Protein AF-X0Q6G4-F1 (afdb_monomer_lite)

Structure (mmCIF, N/CA/C/O backbone):
data_AF-X0Q6G4-F1
#
_entry.id   AF-X0Q6G4-F1
#
loop_
_atom_site.group_PDB
_atom_site.id
_atom_site.type_symbol
_atom_site.label_atom_id
_atom_site.label_alt_id
_atom_site.label_comp_id
_atom_site.label_asym_id
_atom_site.label_entity_id
_atom_site.label_seq_id
_atom_site.pdbx_PDB_ins_code
_atom_site.Cartn_x
_atom_site.Cartn_y
_atom_site.Cartn_z
_atom_site.occupancy
_atom_site.B_iso_or_equiv
_atom_site.auth_seq_id
_atom_site.auth_comp_id
_atom_site.auth_asym_id
_atom_site.auth_atom_id
_atom_site.pdbx_PDB_model_num
ATOM 1 N N . MET A 1 1 ? 4.027 -15.197 2.552 1.00 85.50 1 MET A N 1
ATOM 2 C CA . MET A 1 1 ? 4.287 -15.877 1.259 1.00 85.50 1 MET A CA 1
ATOM 3 C C . MET A 1 1 ? 5.433 -15.182 0.527 1.00 85.50 1 MET A C 1
ATOM 5 O O . MET A 1 1 ? 5.513 -13.960 0.615 1.00 85.50 1 MET A O 1
ATOM 9 N N . LEU A 1 2 ? 6.314 -15.917 -0.155 1.00 89.50 2 LEU A N 1
ATOM 10 C CA . LEU A 1 2 ? 7.386 -15.382 -1.012 1.00 89.50 2 LEU A CA 1
ATOM 11 C C . LEU A 1 2 ? 7.368 -16.114 -2.358 1.00 89.50 2 LEU A C 1
ATOM 13 O O . LEU A 1 2 ? 6.960 -17.271 -2.408 1.00 89.50 2 LEU A O 1
ATOM 17 N N . ALA A 1 3 ? 7.805 -15.439 -3.421 1.00 91.06 3 ALA A N 1
ATOM 18 C CA . ALA A 1 3 ? 7.931 -16.034 -4.747 1.00 91.06 3 ALA A CA 1
ATOM 19 C C . ALA A 1 3 ? 9.296 -16.717 -4.920 1.00 91.06 3 ALA A C 1
ATOM 21 O O . ALA A 1 3 ? 10.310 -16.226 -4.418 1.00 91.06 3 ALA A O 1
ATOM 22 N N . THR A 1 4 ? 9.320 -17.816 -5.672 1.00 93.12 4 THR A N 1
ATOM 23 C CA . THR A 1 4 ? 10.553 -18.477 -6.115 1.00 93.12 4 THR A CA 1
ATOM 24 C C . THR A 1 4 ? 10.967 -17.903 -7.466 1.00 93.12 4 THR A C 1
ATOM 26 O O . THR A 1 4 ? 10.145 -17.814 -8.376 1.00 93.12 4 THR A O 1
ATOM 29 N N . LEU A 1 5 ? 12.235 -17.509 -7.610 1.00 94.12 5 LEU A N 1
ATOM 30 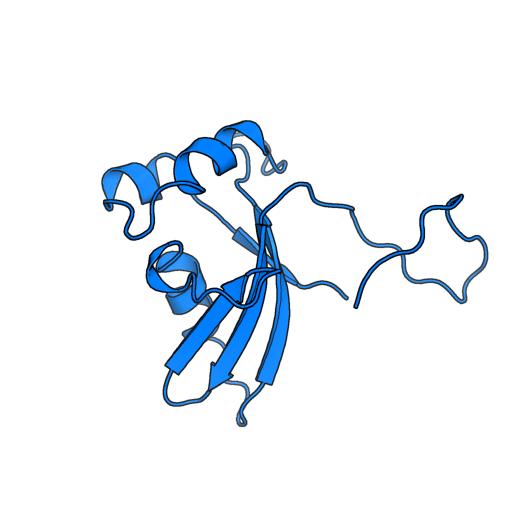C CA . LEU A 1 5 ? 12.762 -17.028 -8.887 1.00 94.12 5 LEU A CA 1
ATOM 31 C C . LEU A 1 5 ? 12.780 -18.171 -9.913 1.00 94.12 5 LEU A C 1
ATOM 33 O O . LEU A 1 5 ? 13.301 -19.249 -9.632 1.00 94.12 5 LEU A O 1
ATOM 37 N N . GLY A 1 6 ? 12.248 -17.922 -11.107 1.00 92.56 6 GLY A N 1
ATOM 38 C CA . GLY A 1 6 ? 12.181 -18.912 -12.176 1.00 92.56 6 GLY A CA 1
ATOM 39 C C . GLY A 1 6 ? 11.734 -18.305 -13.501 1.00 92.56 6 GLY A C 1
ATOM 40 O O . GLY A 1 6 ? 11.497 -17.100 -13.600 1.00 92.56 6 GLY A O 1
ATOM 41 N N . SER A 1 7 ? 11.630 -19.152 -14.524 1.00 91.81 7 SER A N 1
ATOM 42 C CA . SER A 1 7 ? 10.988 -18.762 -15.783 1.00 91.81 7 SER A CA 1
ATOM 43 C C . SER A 1 7 ? 9.472 -18.658 -15.586 1.00 91.81 7 SER A C 1
ATOM 45 O O . SER A 1 7 ? 8.941 -19.398 -14.752 1.00 91.81 7 SER A O 1
ATOM 47 N N . PRO A 1 8 ? 8.769 -17.781 -16.330 1.00 87.50 8 PRO A N 1
ATOM 48 C CA . PRO A 1 8 ? 7.315 -17.720 -16.274 1.00 87.50 8 PRO A CA 1
ATOM 49 C C . PRO A 1 8 ? 6.711 -19.112 -16.503 1.00 87.50 8 PRO A C 1
ATOM 51 O O . PRO A 1 8 ? 7.120 -19.790 -17.453 1.00 87.50 8 PRO A O 1
ATOM 54 N N . PRO A 1 9 ? 5.789 -19.565 -15.640 1.00 87.69 9 PRO A N 1
ATOM 55 C CA . PRO A 1 9 ? 5.146 -20.852 -15.830 1.00 87.69 9 PRO A CA 1
ATOM 56 C C . PRO A 1 9 ? 4.265 -20.821 -17.087 1.00 87.69 9 PRO A C 1
ATOM 58 O O . PRO A 1 9 ? 3.726 -19.777 -17.455 1.00 87.69 9 PRO A O 1
ATOM 61 N N . GLY A 1 10 ? 4.143 -21.966 -17.755 1.00 89.06 10 GLY A N 1
ATOM 62 C CA . GLY A 1 10 ? 3.222 -22.158 -18.875 1.00 89.06 10 GLY A CA 1
ATOM 63 C C . GLY A 1 10 ? 2.028 -23.030 -18.485 1.00 89.06 10 GLY A C 1
ATOM 64 O O . GLY A 1 10 ? 2.081 -23.739 -17.480 1.00 89.06 10 GLY A O 1
ATOM 65 N N . GLY A 1 11 ? 0.989 -23.018 -19.321 1.00 90.94 11 GLY A N 1
ATOM 66 C CA . GLY A 1 11 ? -0.239 -23.798 -19.130 1.00 90.94 11 GLY A CA 1
ATOM 67 C C . GLY A 1 11 ? -1.351 -23.028 -18.414 1.00 90.94 11 GLY A C 1
ATOM 68 O O . GLY A 1 11 ? -1.120 -21.955 -17.860 1.00 90.94 11 GLY A O 1
ATOM 69 N N . ASP A 1 12 ? -2.556 -23.596 -18.433 1.00 92.31 12 ASP A N 1
ATOM 70 C CA . ASP A 1 12 ? -3.785 -22.930 -17.974 1.00 92.31 12 ASP A CA 1
ATOM 71 C C . ASP A 1 12 ? -4.011 -23.024 -16.452 1.00 92.31 12 ASP A C 1
ATOM 73 O O . ASP A 1 12 ? -4.926 -22.404 -15.916 1.00 92.31 12 ASP A O 1
ATOM 77 N N . ASP A 1 13 ? -3.154 -23.761 -15.739 1.00 94.19 13 ASP A N 1
ATOM 78 C CA . ASP A 1 13 ? -3.221 -23.925 -14.279 1.00 94.19 13 ASP A CA 1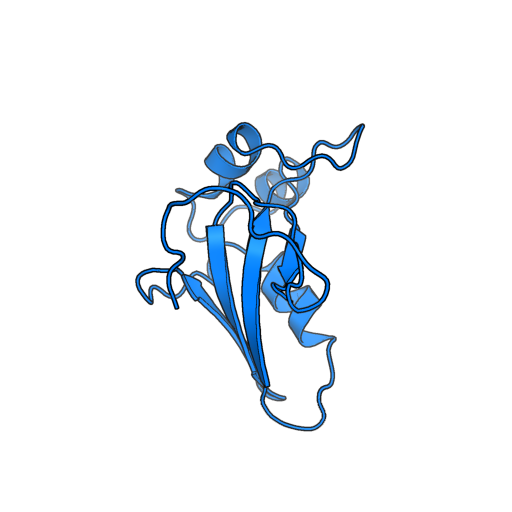
ATOM 79 C C . ASP A 1 13 ? -2.648 -22.721 -13.504 1.00 94.19 13 ASP A C 1
ATOM 81 O O . ASP A 1 13 ? -2.654 -22.705 -12.270 1.00 94.19 13 ASP A O 1
ATOM 85 N N . TRP A 1 14 ? -2.125 -21.713 -14.209 1.00 91.94 14 TRP A N 1
ATOM 86 C CA . TRP A 1 14 ? -1.441 -20.567 -13.617 1.00 91.94 14 TRP A CA 1
ATOM 87 C C . TRP A 1 14 ? -2.209 -19.268 -13.839 1.00 91.94 14 TRP A C 1
ATOM 89 O O . TRP A 1 14 ? -2.496 -18.873 -14.967 1.00 91.94 14 TRP A O 1
ATOM 99 N N . ALA A 1 15 ? -2.454 -18.542 -12.750 1.00 90.38 15 ALA A N 1
ATOM 100 C CA . ALA A 1 15 ? -2.762 -17.122 -12.827 1.00 90.38 15 ALA A CA 1
ATOM 101 C C . ALA A 1 15 ? -1.457 -16.323 -12.977 1.00 90.38 15 ALA A C 1
ATOM 103 O O . ALA A 1 15 ? -0.445 -16.636 -12.346 1.00 90.38 15 ALA A O 1
ATOM 104 N N . VAL A 1 16 ? -1.485 -15.280 -13.809 1.00 88.69 16 VAL A N 1
ATOM 105 C CA . VAL A 1 16 ? -0.358 -14.361 -14.000 1.00 88.69 16 VAL A CA 1
ATOM 106 C C . VAL A 1 16 ? -0.776 -12.969 -13.560 1.00 88.69 16 VAL A C 1
ATOM 108 O O . VAL A 1 16 ? -1.782 -12.434 -14.022 1.00 88.69 16 VAL A O 1
ATOM 111 N N . GLU A 1 17 ? 0.038 -12.367 -12.704 1.00 89.19 17 GLU A N 1
ATOM 112 C CA . GLU A 1 17 ? -0.156 -11.007 -12.219 1.00 89.19 17 GLU A CA 1
ATOM 113 C C . GLU A 1 17 ? 0.984 -10.093 -12.652 1.00 89.19 17 GLU A C 1
ATOM 115 O O . GLU A 1 17 ? 2.128 -10.519 -12.846 1.00 89.19 17 GLU A O 1
ATOM 120 N N . MET A 1 18 ? 0.676 -8.801 -12.777 1.00 87.25 18 MET A N 1
ATOM 121 C CA . MET A 1 18 ? 1.703 -7.793 -12.988 1.00 87.25 18 MET A CA 1
ATOM 122 C C . MET A 1 18 ? 2.606 -7.729 -11.757 1.00 87.25 18 MET A C 1
ATOM 124 O O . MET A 1 18 ? 2.155 -7.462 -10.646 1.00 87.25 18 MET A O 1
ATOM 128 N N . LYS A 1 19 ? 3.911 -7.906 -11.966 1.00 89.00 19 LYS A N 1
ATOM 129 C CA . LYS A 1 19 ? 4.895 -7.622 -10.928 1.00 89.00 19 LYS A CA 1
ATOM 130 C C . LYS A 1 19 ? 5.007 -6.108 -10.750 1.00 89.00 19 LYS A C 1
ATOM 132 O O . LYS A 1 19 ? 5.527 -5.416 -11.624 1.00 89.00 19 LYS A O 1
ATOM 137 N N . PHE A 1 20 ? 4.573 -5.615 -9.600 1.00 90.25 20 PHE A N 1
ATOM 138 C CA . PHE A 1 20 ? 4.788 -4.233 -9.189 1.00 90.25 20 PHE A CA 1
ATOM 139 C C . PHE A 1 20 ? 6.127 -4.081 -8.452 1.00 90.25 20 PHE A C 1
ATOM 141 O O . PHE A 1 20 ? 6.563 -4.981 -7.733 1.00 90.25 20 PHE A O 1
ATOM 148 N N . ASP A 1 21 ? 6.785 -2.937 -8.641 1.00 91.12 21 ASP A N 1
ATOM 149 C CA . ASP A 1 21 ? 7.870 -2.474 -7.773 1.00 91.12 21 ASP A CA 1
ATOM 150 C C . ASP A 1 21 ? 7.286 -1.406 -6.846 1.00 91.12 21 ASP A C 1
ATOM 152 O O . ASP A 1 21 ? 7.051 -0.269 -7.267 1.00 91.12 21 ASP A O 1
ATOM 156 N N . GLY A 1 22 ? 6.982 -1.793 -5.606 1.00 94.38 22 GLY A N 1
ATOM 157 C CA . GLY A 1 22 ? 6.296 -0.943 -4.643 1.00 94.38 22 GLY A CA 1
ATOM 158 C C . GLY A 1 22 ? 6.639 -1.269 -3.191 1.00 94.38 22 GLY A C 1
ATOM 159 O O . GLY A 1 22 ? 7.732 -1.749 -2.873 1.00 94.38 22 GLY A O 1
ATOM 160 N N . VAL A 1 23 ? 5.701 -0.956 -2.298 1.00 95.88 23 VAL A N 1
ATOM 161 C CA . VAL A 1 23 ? 5.744 -1.353 -0.889 1.00 95.88 23 VAL A CA 1
ATOM 162 C C . VAL A 1 23 ? 4.677 -2.415 -0.659 1.00 95.88 23 VAL A C 1
ATOM 164 O O . VAL A 1 23 ? 3.487 -2.104 -0.648 1.00 95.88 23 VAL A O 1
ATOM 167 N N . ARG A 1 24 ? 5.099 -3.662 -0.426 1.00 96.00 24 ARG A N 1
ATOM 168 C CA . ARG A 1 24 ? 4.183 -4.721 0.014 1.00 96.00 24 ARG A CA 1
ATOM 169 C C . ARG A 1 24 ? 3.506 -4.327 1.319 1.00 96.00 24 ARG A C 1
ATOM 171 O O . ARG A 1 24 ? 4.196 -4.042 2.304 1.00 96.00 24 ARG A O 1
ATOM 178 N N . ALA A 1 25 ? 2.183 -4.396 1.327 1.00 97.31 25 ALA A N 1
ATOM 179 C CA . ALA A 1 25 ? 1.350 -4.092 2.472 1.00 97.31 25 ALA A CA 1
ATOM 180 C C . ALA A 1 25 ? 0.269 -5.165 2.650 1.00 97.31 25 ALA A C 1
ATOM 182 O O . ALA A 1 25 ? -0.511 -5.447 1.743 1.00 97.31 25 ALA A O 1
ATOM 183 N N . VAL A 1 26 ? 0.208 -5.734 3.850 1.00 97.44 26 VAL A N 1
ATOM 184 C CA . VAL A 1 26 ? -0.891 -6.583 4.301 1.00 97.44 26 VAL A CA 1
ATOM 185 C C . VAL A 1 26 ? -1.872 -5.700 5.059 1.00 97.44 26 VAL A C 1
ATOM 187 O O . VAL A 1 26 ? -1.544 -5.168 6.118 1.00 97.44 26 VAL A O 1
ATOM 190 N N . ALA A 1 27 ? -3.068 -5.531 4.510 1.00 97.31 27 ALA A N 1
ATOM 191 C CA . ALA A 1 27 ? -4.138 -4.765 5.119 1.00 97.31 27 ALA A CA 1
ATOM 192 C C . ALA A 1 27 ? -5.021 -5.668 5.983 1.00 97.31 27 ALA A C 1
ATOM 194 O O . ALA A 1 27 ? -5.539 -6.674 5.497 1.00 97.31 27 ALA A O 1
ATOM 195 N N . THR A 1 28 ? -5.239 -5.298 7.241 1.00 96.62 28 THR A N 1
ATOM 196 C CA . THR A 1 28 ? -6.323 -5.848 8.060 1.00 96.62 28 THR A CA 1
ATOM 197 C C . THR A 1 28 ? -7.476 -4.855 8.038 1.00 96.62 28 THR A C 1
ATOM 199 O O . THR A 1 28 ? -7.296 -3.680 8.341 1.00 96.62 28 THR A O 1
ATOM 202 N N . ILE A 1 29 ? -8.659 -5.302 7.628 1.00 96.06 29 ILE A N 1
ATOM 203 C CA . ILE A 1 29 ? -9.842 -4.455 7.458 1.00 96.06 29 ILE A CA 1
ATOM 204 C C . ILE A 1 29 ? -10.938 -5.026 8.345 1.00 96.06 29 ILE A C 1
ATOM 206 O O . ILE A 1 29 ? -11.355 -6.175 8.185 1.00 96.06 29 ILE A O 1
ATOM 210 N N . THR A 1 30 ? -11.398 -4.231 9.301 1.00 93.38 30 THR A N 1
ATOM 211 C CA . THR A 1 30 ? -12.460 -4.596 10.241 1.00 93.38 30 THR A CA 1
ATOM 212 C C . THR A 1 30 ? -13.500 -3.479 10.310 1.00 93.38 30 THR A C 1
ATOM 214 O O . THR A 1 30 ? -13.200 -2.358 9.907 1.00 93.38 30 THR A O 1
ATOM 217 N N . PRO A 1 31 ? -14.695 -3.726 10.881 1.00 88.50 31 PRO A N 1
ATOM 218 C CA . PRO A 1 31 ? -15.666 -2.656 11.116 1.00 88.50 31 PRO A CA 1
ATOM 219 C C . PRO A 1 31 ? -15.160 -1.526 12.028 1.00 88.50 31 PRO A C 1
ATOM 221 O O . PRO A 1 31 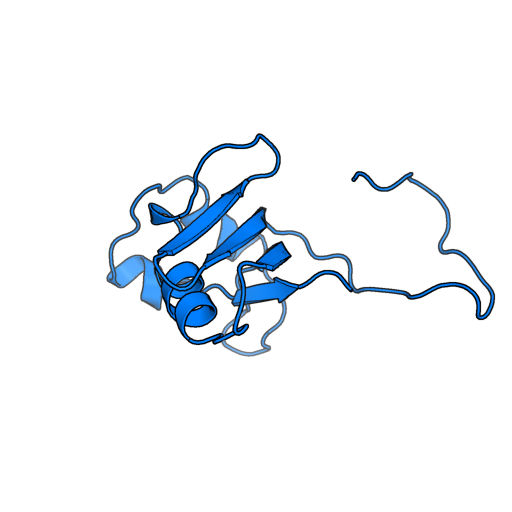? -15.746 -0.451 12.034 1.00 88.50 31 PRO A O 1
ATOM 224 N N . ALA A 1 32 ? -14.116 -1.774 12.829 1.00 89.88 32 ALA A N 1
ATOM 225 C CA . ALA A 1 32 ? -13.577 -0.798 13.771 1.00 89.88 32 ALA A CA 1
ATOM 226 C C . ALA A 1 32 ? -12.420 0.022 13.184 1.00 89.88 32 ALA A C 1
ATOM 228 O O . ALA A 1 32 ? -12.317 1.215 13.456 1.00 89.88 32 ALA A O 1
ATOM 229 N N . A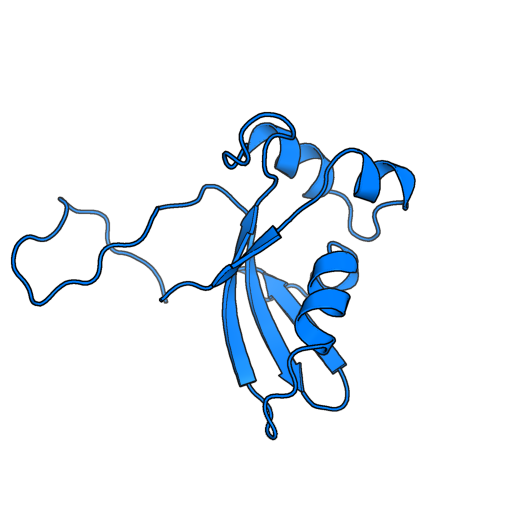LA A 1 33 ? -11.531 -0.622 12.424 1.00 92.88 33 ALA A N 1
ATOM 230 C CA . ALA A 1 33 ? -10.313 -0.000 11.919 1.00 92.88 33 ALA A CA 1
ATOM 231 C C . ALA A 1 33 ? -9.710 -0.759 10.730 1.00 92.88 33 ALA A C 1
ATOM 233 O O . ALA A 1 33 ? -9.932 -1.967 10.557 1.00 92.88 33 ALA A O 1
ATOM 234 N N . VAL A 1 34 ? -8.883 -0.033 9.972 1.00 97.00 34 VAL A N 1
ATOM 235 C CA . VAL A 1 34 ? -7.957 -0.571 8.975 1.00 97.00 34 VAL A CA 1
ATOM 236 C C . VAL A 1 34 ? -6.527 -0.374 9.462 1.00 97.00 34 VAL A C 1
ATOM 238 O O . VAL A 1 34 ? -6.166 0.737 9.843 1.00 97.00 34 VAL A O 1
ATOM 241 N N . HIS A 1 35 ? -5.712 -1.427 9.397 1.00 97.75 35 HIS A N 1
ATOM 242 C CA . HIS A 1 35 ? -4.268 -1.339 9.613 1.00 97.75 35 HIS A CA 1
ATOM 243 C C . HIS A 1 35 ? -3.507 -1.871 8.406 1.00 97.75 35 HIS A C 1
ATOM 245 O O . HIS A 1 35 ? -3.941 -2.821 7.755 1.00 97.75 35 HIS A O 1
ATOM 251 N N . LEU A 1 36 ? -2.354 -1.271 8.125 1.00 98.31 36 LEU A N 1
ATOM 252 C CA . LEU A 1 36 ? -1.446 -1.671 7.059 1.00 98.31 36 LEU A CA 1
ATOM 253 C C . LEU A 1 36 ? -0.130 -2.136 7.674 1.00 98.31 36 LEU A C 1
ATOM 255 O O . LEU A 1 36 ? 0.523 -1.380 8.389 1.00 98.31 36 LEU A O 1
ATOM 259 N N . PHE A 1 37 ? 0.290 -3.353 7.348 1.00 98.12 37 PHE A N 1
ATOM 260 C CA . PHE A 1 37 ? 1.551 -3.922 7.811 1.00 98.12 37 PHE A CA 1
ATOM 261 C C . PHE A 1 37 ? 2.497 -4.156 6.643 1.00 98.12 37 PHE A C 1
ATOM 263 O O . PHE A 1 37 ? 2.126 -4.759 5.638 1.00 98.12 37 PHE A O 1
ATOM 270 N N . SER A 1 38 ? 3.737 -3.697 6.771 1.00 96.25 38 SER A N 1
ATOM 271 C CA . SER A 1 38 ? 4.755 -3.895 5.742 1.00 96.25 38 SER A CA 1
ATOM 272 C C . SER A 1 38 ? 5.234 -5.356 5.686 1.00 96.25 38 SER A C 1
ATOM 274 O O . SER A 1 38 ? 4.944 -6.171 6.565 1.00 96.25 38 SER A O 1
ATOM 276 N N . ARG A 1 39 ? 6.067 -5.685 4.691 1.00 93.75 39 ARG A N 1
ATOM 277 C CA . ARG A 1 39 ? 6.751 -6.988 4.580 1.00 93.75 39 ARG A CA 1
ATOM 278 C C . ARG A 1 39 ? 7.444 -7.452 5.871 1.00 93.75 39 ARG A C 1
ATOM 280 O O . ARG A 1 39 ? 7.533 -8.656 6.091 1.00 93.75 39 ARG A O 1
ATOM 287 N N . ASN A 1 40 ? 7.967 -6.535 6.686 1.00 93.94 40 ASN A N 1
ATOM 288 C CA . ASN A 1 40 ? 8.657 -6.856 7.941 1.00 93.94 40 ASN A CA 1
ATOM 289 C C . ASN A 1 40 ? 7.757 -6.732 9.185 1.00 93.94 40 ASN A C 1
ATOM 291 O O . ASN A 1 40 ? 8.272 -6.670 10.298 1.00 93.94 40 ASN A O 1
ATOM 295 N N . ASN A 1 41 ? 6.434 -6.694 8.995 1.00 95.06 41 ASN A N 1
ATOM 296 C CA . ASN A 1 41 ? 5.428 -6.559 10.049 1.00 95.06 41 ASN A CA 1
ATOM 297 C C . ASN A 1 41 ? 5.464 -5.219 10.816 1.00 95.06 41 ASN A C 1
ATOM 299 O O . ASN A 1 41 ? 4.911 -5.119 11.908 1.00 95.06 41 ASN A O 1
ATOM 303 N N . ALA A 1 42 ? 6.096 -4.180 10.258 1.00 96.75 42 ALA A N 1
ATOM 304 C CA . ALA A 1 42 ? 5.960 -2.815 10.764 1.00 96.75 42 ALA A CA 1
ATOM 305 C C . ALA A 1 42 ? 4.582 -2.240 10.405 1.00 96.75 42 ALA A C 1
ATOM 307 O O . ALA A 1 42 ? 4.154 -2.370 9.256 1.00 96.75 42 ALA A O 1
ATOM 308 N N . ASP A 1 43 ? 3.925 -1.582 11.361 1.00 97.69 43 ASP A N 1
ATOM 309 C CA . ASP A 1 43 ? 2.717 -0.797 11.095 1.00 97.69 43 ASP A CA 1
ATOM 310 C C . ASP A 1 43 ? 3.095 0.437 10.261 1.00 97.69 43 ASP A C 1
ATOM 312 O O . ASP A 1 43 ? 3.940 1.241 10.655 1.00 97.69 43 ASP A O 1
ATOM 316 N N . ILE A 1 44 ? 2.502 0.544 9.075 1.00 98.00 44 ILE A N 1
ATOM 317 C CA . ILE A 1 44 ? 2.712 1.625 8.105 1.00 98.00 44 ILE A CA 1
ATOM 318 C C . ILE A 1 44 ? 1.410 2.382 7.823 1.00 98.00 44 ILE A C 1
ATOM 320 O O . ILE A 1 44 ? 1.319 3.109 6.835 1.00 98.00 44 ILE A O 1
ATOM 324 N N . THR A 1 45 ? 0.393 2.224 8.673 1.00 98.12 45 THR A N 1
ATOM 325 C CA . THR A 1 45 ? -0.938 2.823 8.485 1.00 98.12 45 THR A CA 1
ATOM 326 C C . THR A 1 45 ? -0.853 4.345 8.380 1.00 98.12 45 THR A C 1
ATOM 328 O O . THR A 1 45 ? -1.414 4.935 7.460 1.00 98.12 45 THR A O 1
ATOM 331 N N . ALA A 1 46 ? -0.078 4.980 9.265 1.00 97.75 46 ALA A N 1
ATOM 332 C CA . ALA A 1 46 ? 0.125 6.429 9.265 1.00 97.75 46 ALA A CA 1
ATOM 333 C C . ALA A 1 46 ? 0.898 6.941 8.037 1.00 97.75 46 ALA A C 1
ATOM 335 O O . ALA A 1 46 ? 0.748 8.101 7.663 1.00 97.75 46 ALA A O 1
ATOM 336 N N . ALA A 1 47 ? 1.688 6.084 7.380 1.00 97.94 47 ALA A N 1
ATOM 337 C CA . ALA A 1 47 ? 2.459 6.473 6.200 1.00 97.94 47 ALA A CA 1
ATOM 338 C C . ALA A 1 47 ? 1.584 6.559 4.943 1.00 97.94 47 ALA A C 1
ATOM 340 O O . ALA A 1 47 ? 1.953 7.226 3.971 1.00 97.94 47 ALA A O 1
ATOM 341 N N . TYR A 1 48 ? 0.421 5.902 4.961 1.00 98.06 48 TYR A N 1
ATOM 342 C CA . TYR A 1 48 ? -0.514 5.816 3.840 1.00 98.06 48 TYR A CA 1
ATOM 343 C C . TYR A 1 48 ? -1.971 5.999 4.305 1.00 98.06 48 TYR A C 1
ATOM 345 O O . TYR A 1 48 ? -2.807 5.113 4.084 1.00 98.06 48 TYR A O 1
ATOM 353 N N . PRO A 1 49 ? -2.303 7.135 4.950 1.00 97.25 49 PRO A N 1
ATOM 354 C CA . PRO A 1 49 ? -3.636 7.380 5.495 1.00 97.25 49 PRO A CA 1
ATOM 355 C C . PRO A 1 49 ? -4.721 7.356 4.412 1.00 97.25 49 PRO A C 1
ATOM 357 O O . PRO A 1 49 ? -5.835 6.904 4.667 1.00 97.25 49 PRO A O 1
ATOM 360 N N . GLU A 1 50 ? -4.395 7.770 3.183 1.00 96.94 50 GLU A N 1
ATOM 361 C CA . GLU A 1 50 ? -5.314 7.719 2.046 1.00 96.94 50 GLU A CA 1
ATOM 362 C C . GLU A 1 50 ? -5.703 6.281 1.661 1.00 96.94 50 GLU A C 1
ATOM 364 O O . GLU A 1 50 ? -6.844 6.032 1.272 1.00 96.94 50 GLU A O 1
ATOM 369 N N . ILE A 1 51 ? -4.792 5.317 1.835 1.00 97.56 51 ILE A N 1
ATOM 370 C CA . ILE A 1 51 ? -5.062 3.899 1.576 1.00 97.56 51 ILE A CA 1
ATOM 371 C C . ILE A 1 51 ? -5.921 3.315 2.693 1.00 97.56 51 ILE A C 1
ATOM 373 O O . ILE A 1 51 ? -6.907 2.638 2.409 1.00 97.56 51 ILE A O 1
ATOM 377 N N . ALA A 1 52 ? -5.586 3.597 3.955 1.00 96.69 52 ALA A N 1
ATOM 378 C CA . ALA A 1 52 ? -6.381 3.137 5.092 1.00 96.69 52 ALA A CA 1
ATOM 379 C C . ALA A 1 52 ? -7.823 3.667 5.019 1.00 96.69 52 ALA A C 1
ATOM 381 O O . ALA A 1 52 ? -8.770 2.905 5.207 1.00 96.69 52 ALA A O 1
ATOM 382 N N . SER A 1 53 ? -7.985 4.947 4.662 1.00 95.62 53 SER A N 1
ATOM 383 C CA . SER A 1 53 ? -9.293 5.568 4.448 1.00 95.62 53 SER A CA 1
ATOM 384 C C . SER A 1 53 ? -10.059 4.880 3.319 1.00 95.62 53 SER A C 1
ATOM 386 O O . SER A 1 53 ? -11.190 4.457 3.535 1.00 95.62 53 SER A O 1
ATOM 388 N N . GLY A 1 54 ? -9.451 4.703 2.142 1.00 95.38 54 GLY A N 1
ATOM 389 C CA . GLY A 1 54 ? -10.129 4.063 1.010 1.00 95.38 54 GLY A CA 1
ATOM 390 C C . GLY A 1 54 ? -10.520 2.606 1.281 1.00 95.38 54 GLY A C 1
ATOM 391 O O . GLY A 1 54 ? -11.608 2.172 0.920 1.00 95.38 54 GLY A O 1
ATOM 392 N N . LEU A 1 55 ? -9.673 1.844 1.978 1.00 95.00 55 LEU A N 1
ATOM 393 C CA . LEU A 1 55 ? -9.990 0.464 2.362 1.00 95.00 55 LEU A CA 1
ATOM 394 C C . LEU A 1 55 ? -11.071 0.376 3.448 1.00 95.00 55 LEU A C 1
ATOM 396 O O . LEU A 1 55 ? -11.763 -0.636 3.515 1.00 95.00 55 LEU A O 1
ATOM 400 N N . SER A 1 56 ? -11.241 1.411 4.276 1.00 93.19 56 SER A N 1
ATOM 401 C CA . SER A 1 56 ?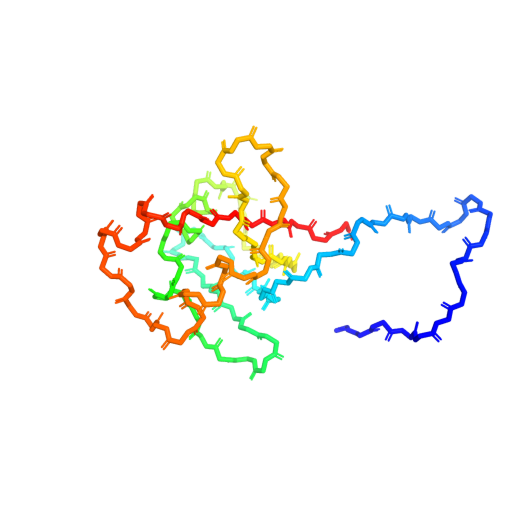 -12.289 1.443 5.309 1.00 93.19 56 SER A CA 1
ATOM 402 C C . SER A 1 56 ? -13.702 1.542 4.726 1.00 93.19 56 SER A C 1
ATOM 404 O O . SER A 1 56 ? -14.668 1.150 5.376 1.00 93.19 56 SER A O 1
ATOM 406 N N . GLU A 1 57 ? -13.822 2.013 3.482 1.00 92.31 57 GLU A N 1
ATOM 407 C CA . GLU A 1 57 ? -15.087 2.060 2.743 1.00 92.31 57 GLU A CA 1
ATOM 408 C C . GLU A 1 57 ? -15.531 0.672 2.261 1.00 92.31 57 GLU A C 1
ATOM 410 O O . GLU A 1 57 ? -16.710 0.451 1.969 1.00 92.31 57 GLU A O 1
ATOM 415 N N . ILE A 1 58 ? -14.607 -0.295 2.206 1.00 86.00 58 ILE A N 1
ATOM 416 C CA . ILE A 1 58 ? -14.956 -1.691 1.967 1.00 86.00 58 ILE A CA 1
ATOM 417 C C . ILE A 1 58 ? -15.711 -2.159 3.212 1.00 86.00 58 ILE A C 1
ATOM 419 O O . ILE A 1 58 ? -15.142 -2.232 4.297 1.00 86.00 58 ILE A O 1
ATOM 423 N N . ASN A 1 59 ? -16.996 -2.491 3.063 1.00 77.38 59 ASN A N 1
ATOM 424 C CA . ASN A 1 59 ? -17.801 -3.097 4.123 1.00 77.38 59 ASN A CA 1
ATOM 425 C C . ASN A 1 59 ? -17.878 -4.622 3.918 1.00 77.38 59 ASN A C 1
ATOM 427 O O . ASN A 1 59 ? -18.839 -5.118 3.324 1.00 77.38 59 ASN A O 1
ATOM 431 N N . PRO A 1 60 ? -16.879 -5.397 4.377 1.00 74.81 60 PRO A N 1
ATOM 432 C CA . PRO A 1 60 ? -16.819 -6.837 4.138 1.00 74.81 60 PRO A CA 1
ATOM 433 C C . PRO A 1 60 ? -17.833 -7.657 4.956 1.00 74.81 60 PRO A C 1
ATOM 435 O O . PRO A 1 60 ? -17.844 -8.883 4.843 1.00 74.81 60 PRO A O 1
ATOM 438 N N . GLY A 1 61 ? -18.628 -7.040 5.842 1.00 80.12 61 GLY A N 1
ATOM 439 C CA . GLY A 1 61 ? -19.536 -7.730 6.774 1.00 80.12 61 GLY A CA 1
ATOM 440 C C . GLY A 1 61 ? -18.846 -8.573 7.866 1.00 80.12 61 GLY A C 1
ATOM 441 O O . GLY A 1 61 ? -19.486 -8.966 8.837 1.00 80.12 61 GLY A O 1
ATOM 442 N N . ARG A 1 62 ? -17.538 -8.834 7.737 1.00 86.25 62 ARG A N 1
ATOM 443 C CA . ARG A 1 62 ? -16.648 -9.518 8.692 1.00 86.25 62 ARG A CA 1
ATOM 444 C C . ARG A 1 62 ? -15.211 -9.031 8.504 1.00 86.25 62 ARG A C 1
ATOM 446 O O . ARG A 1 62 ? -14.888 -8.528 7.438 1.00 86.25 62 ARG A O 1
ATOM 453 N N . GLY A 1 63 ? -14.333 -9.224 9.487 1.00 92.50 63 GLY A N 1
ATOM 454 C CA . GLY A 1 63 ? -12.914 -8.885 9.320 1.00 92.50 63 GLY A CA 1
ATOM 455 C C . GLY A 1 63 ? -12.270 -9.623 8.137 1.00 92.50 63 GLY A C 1
ATOM 456 O O . GLY A 1 63 ? -12.495 -10.824 7.968 1.00 92.50 63 GLY A O 1
ATOM 457 N N . VAL A 1 64 ? -11.480 -8.915 7.326 1.00 94.50 64 VAL A N 1
ATOM 458 C CA . VAL A 1 64 ? -10.728 -9.477 6.191 1.00 94.50 64 VAL A CA 1
ATOM 459 C C . VAL A 1 64 ? -9.264 -9.056 6.233 1.00 94.50 64 VAL A C 1
ATOM 461 O O . VAL A 1 64 ? -8.916 -8.007 6.774 1.00 94.50 64 VAL A O 1
ATOM 464 N N . ILE A 1 65 ? -8.410 -9.892 5.648 1.00 95.00 65 ILE A N 1
ATOM 465 C CA . ILE A 1 65 ? -6.988 -9.615 5.454 1.00 95.00 65 ILE A CA 1
ATOM 466 C C . ILE A 1 65 ? -6.718 -9.637 3.952 1.00 95.00 65 ILE A C 1
ATOM 468 O O . ILE A 1 65 ? -7.124 -10.580 3.272 1.00 95.00 65 ILE A O 1
ATOM 472 N N . VAL A 1 66 ? -6.053 -8.605 3.442 1.00 94.75 66 VAL A N 1
ATOM 473 C CA . VAL A 1 66 ? -5.731 -8.453 2.019 1.00 94.75 66 VAL A CA 1
ATOM 474 C C . VAL A 1 66 ? -4.232 -8.233 1.872 1.00 94.75 66 VAL A C 1
ATOM 476 O O . VAL A 1 66 ? -3.683 -7.320 2.479 1.00 94.75 66 VAL A O 1
ATOM 479 N N . ASP A 1 67 ? -3.567 -9.061 1.070 1.00 95.56 67 ASP A N 1
ATOM 480 C CA . ASP A 1 67 ? -2.173 -8.847 0.666 1.00 95.56 67 ASP A CA 1
ATOM 481 C C . ASP A 1 67 ? -2.152 -8.052 -0.643 1.00 95.56 67 ASP A C 1
ATOM 483 O O . ASP A 1 67 ? -2.965 -8.282 -1.547 1.00 95.56 67 ASP A O 1
ATOM 487 N N . GLY A 1 68 ? -1.244 -7.093 -0.741 1.00 95.56 68 GLY A N 1
ATOM 488 C CA . GLY A 1 68 ? -1.151 -6.230 -1.903 1.00 95.56 68 GLY A CA 1
ATOM 489 C C . GLY A 1 68 ? 0.102 -5.376 -1.912 1.00 95.56 68 GLY A C 1
ATOM 490 O O . GLY A 1 68 ? 0.961 -5.454 -1.031 1.00 95.56 68 GLY A O 1
ATOM 491 N N . GLU A 1 69 ? 0.188 -4.540 -2.935 1.00 96.88 69 GLU A N 1
ATOM 492 C CA . GLU A 1 69 ? 1.308 -3.645 -3.172 1.00 96.88 69 GLU A CA 1
ATOM 493 C C . GLU A 1 69 ? 0.814 -2.196 -3.239 1.00 96.88 69 GLU A C 1
ATOM 495 O O . GLU A 1 69 ? -0.102 -1.863 -3.996 1.00 96.88 69 GLU A O 1
ATOM 500 N N . ILE A 1 70 ? 1.442 -1.315 -2.462 1.00 97.25 70 ILE A N 1
ATOM 501 C CA . ILE A 1 70 ? 1.265 0.132 -2.576 1.00 97.25 70 ILE A CA 1
ATOM 502 C C . ILE A 1 70 ? 2.225 0.647 -3.646 1.00 97.25 70 ILE A C 1
ATOM 504 O O . ILE A 1 70 ? 3.436 0.424 -3.567 1.00 97.25 70 ILE A O 1
ATOM 508 N N . VAL A 1 71 ? 1.694 1.371 -4.629 1.00 96.94 71 VAL A N 1
ATOM 509 C CA . VAL A 1 71 ? 2.465 1.956 -5.734 1.00 96.94 71 VAL A CA 1
ATOM 510 C C . VAL A 1 71 ? 2.118 3.427 -5.932 1.00 96.94 71 VAL A C 1
ATOM 512 O O . VAL A 1 71 ? 1.019 3.862 -5.597 1.00 96.94 71 VAL A O 1
ATOM 515 N N . ALA A 1 72 ? 3.034 4.188 -6.530 1.00 96.75 72 ALA A N 1
ATOM 516 C CA . ALA A 1 72 ? 2.777 5.559 -6.967 1.00 96.75 72 ALA A CA 1
ATOM 517 C C . ALA A 1 72 ? 2.555 5.589 -8.492 1.00 96.75 72 ALA A C 1
ATOM 519 O O . ALA A 1 72 ? 3.506 5.356 -9.244 1.00 96.75 72 ALA A O 1
ATOM 520 N N . PRO A 1 73 ? 1.328 5.823 -8.986 1.00 94.38 73 PRO A N 1
ATOM 521 C CA . PRO A 1 73 ? 1.071 5.941 -10.417 1.00 94.38 73 PRO A CA 1
ATOM 522 C C . PRO A 1 73 ? 1.546 7.294 -10.972 1.00 94.38 73 PRO A C 1
ATOM 524 O O . PRO A 1 73 ? 1.359 8.344 -10.362 1.00 94.38 73 PRO A O 1
ATOM 527 N N . ALA A 1 74 ? 2.118 7.293 -12.177 1.00 90.69 74 ALA A N 1
ATOM 528 C CA . ALA A 1 74 ? 2.424 8.521 -12.905 1.00 90.69 74 ALA A CA 1
ATOM 529 C C . ALA A 1 74 ? 1.138 9.251 -13.319 1.00 90.69 74 ALA A C 1
ATOM 531 O O . ALA A 1 74 ? 0.287 8.664 -13.987 1.00 90.69 74 ALA A O 1
ATOM 532 N N . ALA A 1 75 ? 1.040 10.551 -13.027 1.00 88.50 75 ALA A N 1
ATOM 533 C CA . ALA A 1 75 ? -0.167 11.349 -13.271 1.00 88.50 75 ALA A CA 1
ATOM 534 C C . ALA A 1 75 ? -0.687 11.305 -14.723 1.00 88.50 75 ALA A C 1
ATOM 536 O O . ALA A 1 75 ? -1.887 11.388 -14.954 1.00 88.50 75 ALA A O 1
ATOM 537 N N . ASN A 1 76 ? 0.204 11.162 -15.707 1.00 89.06 76 ASN A N 1
ATOM 538 C CA . ASN A 1 76 ? -0.154 11.185 -17.127 1.00 89.06 76 ASN A CA 1
ATOM 539 C C . ASN A 1 76 ? -0.560 9.823 -17.711 1.00 89.06 76 ASN A C 1
ATOM 541 O O . ASN A 1 76 ? -1.194 9.781 -18.759 1.00 89.06 76 ASN A O 1
ATOM 545 N N . SER A 1 77 ? -0.138 8.716 -17.100 1.00 89.94 77 SER A N 1
ATOM 546 C CA . SER A 1 77 ? -0.235 7.382 -17.712 1.00 89.94 77 SER A CA 1
ATOM 547 C C . SER A 1 77 ? -0.792 6.317 -16.778 1.00 89.94 77 SER A C 1
ATOM 549 O O . SER A 1 77 ? -1.040 5.201 -17.225 1.00 89.94 77 SER A O 1
ATOM 551 N N . GLY A 1 78 ? -0.930 6.612 -15.484 1.00 87.31 78 GLY A N 1
ATOM 552 C CA . GLY A 1 78 ? -1.316 5.644 -14.459 1.00 87.31 78 GLY A CA 1
ATOM 553 C C . GLY A 1 78 ? -0.261 4.567 -14.190 1.00 87.31 78 GLY A C 1
ATOM 554 O O . GLY A 1 78 ? -0.433 3.756 -13.284 1.00 87.31 78 GLY A O 1
ATOM 555 N N . ARG A 1 79 ? 0.845 4.546 -14.949 1.00 89.69 79 ARG A N 1
ATOM 556 C CA . ARG A 1 79 ? 1.882 3.522 -14.818 1.00 89.69 79 ARG A CA 1
ATOM 557 C C . ARG A 1 79 ? 2.574 3.641 -13.459 1.00 89.69 79 ARG A C 1
ATOM 559 O O . ARG A 1 79 ? 2.980 4.752 -13.108 1.00 89.69 79 ARG A O 1
ATOM 566 N N . PRO A 1 80 ? 2.761 2.531 -12.729 1.00 91.94 80 PRO A N 1
ATOM 567 C CA . PRO A 1 80 ? 3.540 2.519 -11.498 1.00 91.94 80 PRO A CA 1
ATOM 568 C C . PRO A 1 80 ? 4.950 3.080 -11.720 1.00 91.94 80 PRO A C 1
ATOM 570 O O . PRO A 1 80 ? 5.642 2.704 -12.669 1.00 91.94 80 PRO A O 1
ATOM 573 N N . ARG A 1 81 ? 5.371 3.990 -10.843 1.00 94.12 81 ARG A N 1
ATOM 574 C CA . ARG A 1 81 ? 6.682 4.642 -10.855 1.00 94.12 81 ARG A CA 1
ATOM 575 C C . ARG A 1 81 ? 7.314 4.548 -9.476 1.00 94.12 81 ARG A C 1
ATOM 577 O O . ARG A 1 81 ? 6.958 5.282 -8.554 1.00 94.12 81 ARG A O 1
ATOM 584 N N . PHE A 1 82 ? 8.272 3.637 -9.345 1.00 93.50 82 PHE A N 1
ATOM 585 C CA . PHE A 1 82 ? 8.946 3.388 -8.074 1.00 93.50 82 PHE A CA 1
ATOM 586 C C . PHE A 1 82 ? 9.751 4.602 -7.577 1.00 93.50 82 PHE A C 1
ATOM 588 O O . PHE A 1 82 ? 9.819 4.866 -6.382 1.00 93.50 82 PHE A O 1
ATOM 595 N N . ASP A 1 83 ? 10.311 5.401 -8.483 1.00 94.88 83 ASP A N 1
ATOM 596 C CA . ASP A 1 83 ? 11.015 6.646 -8.161 1.00 94.88 83 ASP A CA 1
ATOM 597 C C . ASP A 1 83 ? 10.119 7.712 -7.515 1.00 94.88 83 ASP A C 1
ATOM 599 O O . ASP A 1 83 ? 10.576 8.435 -6.632 1.00 94.88 83 ASP A O 1
ATOM 603 N N . LEU A 1 84 ? 8.835 7.775 -7.883 1.00 95.56 84 LEU A N 1
ATOM 604 C CA . LEU A 1 84 ? 7.875 8.636 -7.191 1.00 95.56 84 LEU A CA 1
ATOM 605 C C . LEU A 1 84 ? 7.589 8.101 -5.786 1.00 95.56 84 LEU A C 1
ATOM 607 O O . LEU A 1 84 ? 7.642 8.857 -4.817 1.00 95.56 84 LEU A O 1
ATOM 611 N N . LEU A 1 85 ? 7.356 6.791 -5.660 1.00 96.19 85 LEU A N 1
ATOM 612 C CA . LEU A 1 85 ? 7.055 6.157 -4.375 1.00 96.19 85 LEU A CA 1
ATOM 613 C C . LEU A 1 85 ? 8.184 6.341 -3.350 1.00 96.19 85 LEU A C 1
ATOM 615 O O . LEU A 1 85 ? 7.903 6.530 -2.169 1.00 96.19 85 LEU A O 1
ATOM 619 N N . GLN A 1 86 ? 9.445 6.370 -3.790 1.00 95.56 86 GLN A N 1
ATOM 620 C CA . GLN A 1 86 ? 10.599 6.608 -2.914 1.00 95.56 86 GLN A CA 1
ATOM 621 C C . GLN A 1 86 ? 10.541 7.952 -2.167 1.00 95.56 86 GLN A C 1
ATOM 623 O O . GLN A 1 86 ? 11.149 8.077 -1.107 1.00 95.56 86 GLN A O 1
ATOM 628 N N . GLN A 1 87 ? 9.780 8.939 -2.653 1.00 95.88 87 GLN A N 1
ATOM 629 C CA . GLN A 1 87 ? 9.550 10.198 -1.929 1.00 95.88 87 GLN A CA 1
ATOM 630 C C . GLN A 1 87 ? 8.628 10.013 -0.711 1.00 95.88 87 GLN A C 1
ATOM 632 O O . GLN A 1 87 ? 8.666 10.812 0.222 1.00 95.88 87 GLN A O 1
ATOM 637 N N . ARG A 1 88 ? 7.796 8.962 -0.715 1.00 95.56 88 ARG A N 1
ATOM 638 C CA . ARG A 1 88 ? 6.875 8.598 0.372 1.00 95.56 88 ARG A CA 1
ATOM 639 C C . ARG A 1 88 ? 7.492 7.618 1.358 1.00 95.56 88 ARG A C 1
ATOM 641 O O . ARG A 1 88 ? 7.290 7.775 2.555 1.00 95.56 88 ARG A O 1
ATOM 648 N N . THR A 1 89 ? 8.257 6.640 0.873 1.00 91.19 89 THR A N 1
ATOM 649 C CA . THR A 1 89 ? 8.773 5.517 1.675 1.00 91.19 89 THR A CA 1
ATOM 650 C C . THR A 1 89 ? 9.448 5.895 3.005 1.00 91.19 89 THR A C 1
ATOM 652 O O . THR A 1 89 ? 9.197 5.192 3.983 1.00 91.19 89 THR A O 1
ATOM 655 N N . PRO A 1 90 ? 10.280 6.953 3.111 1.00 92.69 90 PRO A N 1
ATOM 656 C CA . PRO A 1 90 ? 10.938 7.282 4.377 1.00 92.69 90 PRO A CA 1
ATOM 657 C C . PRO A 1 90 ? 10.053 8.072 5.357 1.00 92.69 90 PRO A C 1
ATOM 659 O O . PRO A 1 90 ? 10.484 8.330 6.480 1.00 92.69 90 PRO A O 1
ATOM 662 N N . ILE A 1 91 ? 8.853 8.502 4.953 1.00 95.88 91 ILE A N 1
ATOM 663 C CA . ILE A 1 91 ? 8.025 9.438 5.719 1.00 95.88 91 ILE A CA 1
ATOM 664 C C . ILE A 1 91 ? 6.872 8.691 6.394 1.00 95.88 91 ILE A C 1
ATOM 666 O O . ILE A 1 91 ? 5.948 8.230 5.731 1.00 95.88 91 ILE A O 1
ATOM 670 N N . HIS A 1 92 ? 6.917 8.599 7.724 1.00 94.69 92 HIS A N 1
ATOM 671 C CA . HIS A 1 92 ? 5.907 7.885 8.513 1.00 94.69 92 HIS A CA 1
ATOM 672 C C . HIS A 1 92 ? 4.557 8.609 8.596 1.00 94.69 92 HIS A C 1
ATOM 674 O O . HIS A 1 92 ? 3.539 7.948 8.700 1.00 94.69 92 HIS A O 1
ATOM 680 N N . ASP A 1 93 ? 4.536 9.941 8.584 1.00 96.50 93 ASP A N 1
ATOM 681 C CA . ASP A 1 93 ? 3.305 10.743 8.609 1.00 96.50 93 ASP A CA 1
ATOM 682 C C . ASP A 1 93 ? 3.445 11.877 7.580 1.00 96.50 93 ASP A C 1
ATOM 684 O O . ASP A 1 93 ? 3.970 12.955 7.882 1.00 96.50 93 ASP A O 1
ATOM 688 N N . PRO A 1 94 ? 3.149 11.598 6.299 1.00 97.12 94 PRO A N 1
ATOM 689 C CA . PRO A 1 94 ? 3.421 12.531 5.222 1.00 97.12 94 PRO A CA 1
ATOM 690 C C . PRO A 1 94 ? 2.438 13.701 5.266 1.00 97.12 94 PRO A C 1
ATOM 692 O O . PRO A 1 94 ? 1.227 13.483 5.328 1.00 97.12 94 PRO A O 1
ATOM 695 N N . PRO A 1 95 ? 2.908 14.955 5.139 1.00 97.50 95 PRO A N 1
ATOM 696 C CA . PRO A 1 95 ? 2.015 16.103 5.153 1.00 97.50 95 PRO A CA 1
ATOM 697 C C . PRO A 1 95 ? 1.050 16.056 3.954 1.00 97.50 95 PRO A C 1
ATOM 699 O O . PRO A 1 95 ? 1.436 15.587 2.876 1.00 97.50 95 PRO A O 1
ATOM 702 N N . PRO A 1 96 ? -0.159 16.643 4.054 1.00 97.19 96 PRO A N 1
ATOM 703 C CA . PRO A 1 96 ? -1.149 16.628 2.969 1.00 97.19 96 PRO A CA 1
ATOM 704 C C . PRO A 1 96 ? -0.643 17.181 1.626 1.00 97.19 96 PRO A C 1
ATOM 706 O O . PRO A 1 96 ? -1.172 16.860 0.563 1.00 97.19 96 PRO A O 1
ATOM 709 N N . ALA A 1 97 ? 0.376 18.046 1.645 1.00 97.50 97 ALA A N 1
ATOM 710 C CA . ALA A 1 97 ? 1.033 18.526 0.431 1.00 97.50 97 ALA A CA 1
ATOM 711 C C . ALA A 1 97 ? 1.795 17.408 -0.301 1.00 97.50 97 ALA A C 1
ATOM 713 O O . ALA A 1 97 ? 1.648 17.276 -1.514 1.00 97.50 97 ALA A O 1
ATOM 714 N N . LEU A 1 98 ? 2.546 16.575 0.430 1.00 96.81 98 LEU A N 1
ATOM 715 C CA . LEU A 1 98 ? 3.248 15.426 -0.141 1.00 96.81 98 LEU A CA 1
ATOM 716 C C . LEU A 1 98 ? 2.255 14.354 -0.603 1.00 96.81 98 LEU A C 1
ATOM 718 O O . LEU A 1 98 ? 2.453 13.773 -1.666 1.00 96.81 98 LEU A O 1
ATOM 722 N N . GLN A 1 99 ? 1.159 14.152 0.136 1.00 96.88 99 GLN A N 1
ATOM 723 C CA . GLN A 1 99 ? 0.102 13.217 -0.267 1.00 96.88 99 GLN A CA 1
ATOM 724 C C . GLN A 1 99 ? -0.513 13.565 -1.623 1.00 96.88 99 GLN A C 1
ATOM 726 O O . GLN A 1 99 ? -0.691 12.699 -2.474 1.00 96.88 99 GLN A O 1
ATOM 731 N N . ARG A 1 100 ? -0.768 14.854 -1.867 1.00 95.62 100 ARG A N 1
ATOM 732 C CA . ARG A 1 100 ? -1.280 15.329 -3.159 1.00 95.62 100 ARG A CA 1
ATOM 733 C C . ARG A 1 100 ? -0.228 15.320 -4.265 1.00 95.62 100 ARG A C 1
ATOM 735 O O . ARG A 1 100 ? -0.575 15.080 -5.416 1.00 95.62 100 ARG A O 1
ATOM 742 N N . ALA A 1 101 ? 1.030 15.618 -3.937 1.00 95.44 101 ALA A N 1
ATOM 743 C CA . ALA A 1 101 ? 2.118 15.644 -4.914 1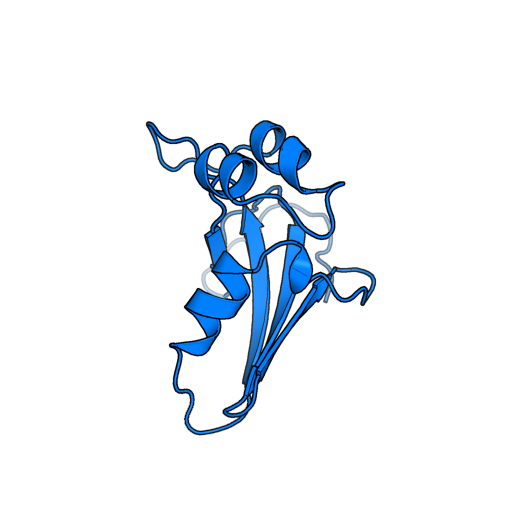.00 95.44 101 ALA A CA 1
ATOM 744 C C . ALA A 1 101 ? 2.493 14.237 -5.403 1.00 95.44 101 ALA A C 1
ATOM 746 O O . ALA A 1 101 ? 2.827 14.059 -6.573 1.00 95.44 101 ALA A O 1
ATOM 747 N N . VAL A 1 102 ? 2.419 13.247 -4.511 1.00 96.69 102 VAL A N 1
ATOM 748 C CA . VAL A 1 102 ? 2.721 11.842 -4.790 1.00 96.69 102 VAL A CA 1
ATOM 749 C C . VAL A 1 102 ? 1.550 10.985 -4.303 1.00 96.69 102 VAL A C 1
ATOM 751 O O . VAL A 1 102 ? 1.618 10.415 -3.206 1.00 96.69 102 VAL A O 1
ATOM 754 N N . PRO A 1 103 ? 0.462 10.912 -5.092 1.00 95.81 103 PRO A N 1
ATOM 755 C CA . PRO A 1 103 ? -0.644 10.022 -4.785 1.00 95.81 103 PRO A CA 1
ATOM 756 C C . PRO A 1 103 ? -0.178 8.568 -4.876 1.00 95.81 103 PRO A C 1
ATOM 758 O O . PRO A 1 103 ? 0.683 8.220 -5.689 1.00 95.81 103 PRO A O 1
ATOM 761 N N . VAL A 1 104 ? -0.777 7.712 -4.054 1.00 97.19 104 VAL A N 1
ATOM 762 C CA . VAL A 1 104 ? -0.518 6.271 -4.049 1.00 97.19 104 VAL A CA 1
ATOM 763 C C . VAL A 1 104 ? -1.806 5.485 -4.265 1.00 97.19 104 VAL A C 1
ATOM 765 O O . VAL A 1 104 ? -2.904 5.986 -4.035 1.00 97.19 104 VAL A O 1
ATOM 768 N N . ALA A 1 105 ? -1.664 4.242 -4.707 1.00 95.81 105 ALA A N 1
ATOM 769 C CA . ALA A 1 105 ? -2.755 3.298 -4.894 1.00 95.81 105 ALA A CA 1
ATOM 770 C C . ALA A 1 105 ? -2.369 1.926 -4.331 1.00 95.81 105 ALA A C 1
ATOM 772 O O . ALA A 1 105 ? -1.197 1.550 -4.364 1.00 95.81 105 ALA A O 1
ATOM 773 N N . PHE A 1 106 ? -3.361 1.183 -3.839 1.00 96.19 106 PHE A N 1
ATOM 774 C CA . PHE A 1 106 ? -3.201 -0.178 -3.329 1.00 96.19 106 PHE A CA 1
ATOM 775 C C . PHE A 1 106 ? -3.711 -1.185 -4.363 1.00 96.19 106 PHE A C 1
ATOM 777 O O . PHE A 1 106 ? -4.894 -1.184 -4.705 1.00 96.19 106 PHE A O 1
ATOM 784 N N . TYR A 1 107 ? -2.823 -2.046 -4.855 1.00 93.75 107 TYR A N 1
ATOM 785 C CA . TYR A 1 107 ? -3.151 -3.130 -5.777 1.00 93.75 107 TYR A CA 1
ATOM 786 C C . TYR A 1 107 ? -3.166 -4.451 -5.012 1.00 93.75 107 TYR A C 1
ATOM 788 O O . TYR A 1 107 ? -2.145 -4.882 -4.485 1.00 93.75 107 TYR A O 1
ATOM 796 N N . ARG A 1 108 ? -4.334 -5.092 -4.944 1.00 86.69 108 ARG A N 1
ATOM 797 C CA . ARG A 1 108 ? -4.505 -6.427 -4.358 1.00 86.69 108 ARG A CA 1
ATOM 798 C C . ARG A 1 108 ? -3.783 -7.467 -5.228 1.00 86.69 108 ARG A C 1
ATOM 800 O O . ARG A 1 108 ? -3.999 -7.473 -6.439 1.00 86.69 108 ARG A O 1
ATOM 807 N N . GLY A 1 109 ? -3.000 -8.347 -4.602 1.00 74.00 109 GLY A N 1
ATOM 808 C CA . GLY A 1 109 ? -2.546 -9.587 -5.247 1.00 74.00 109 GLY A CA 1
ATOM 809 C C . GLY A 1 109 ? -3.721 -10.557 -5.418 1.00 74.00 109 GLY A C 1
ATOM 810 O O . GLY A 1 109 ? -4.628 -10.552 -4.576 1.00 74.00 109 GLY A O 1
ATOM 811 N N . ALA A 1 110 ? -3.779 -11.316 -6.512 1.00 60.78 110 ALA A N 1
ATOM 812 C CA . ALA A 1 110 ? -4.925 -12.180 -6.817 1.00 60.78 110 ALA A CA 1
ATOM 813 C C . ALA A 1 110 ? -5.089 -13.320 -5.801 1.00 60.78 110 ALA A C 1
ATOM 815 O O . ALA A 1 110 ? -4.084 -13.907 -5.342 1.00 60.78 110 ALA A O 1
#

Sequence (110 aa):
MLATLGSPPGGDDWAVEMKFDGVRAVATITPAAVHLFSRNNADITAAYPEIASGLSEINPGRGVIVDGEIVAPAANSGRPRFDLLQQRTPIHDPPPALQRAVPVAFYRGA

Radius of gyration: 15.06 Å; chains: 1; bounding box: 32×42×33 Å

Foldseek 3Di:
DDDDDDDDDDDDVDDDDDDADAWKWKWKAAQVFIWTATPVRDTLCQLCVVARVVSNVPPVVGIDIFIWGKFFADPPPRDGDVVLRVVSVVDSHDPVVNCVVTPIDTDTDD

InterPro domains:
  IPR012310 DNA ligase, ATP-dependent, central [PF01068] (11-88)
  IPR016059 DNA ligase, ATP-dependent, conserved site [PS00697] (17-25)

Secondary structure (DSSP, 8-state):
--PPP-SPP-STT--------SEEEEEEE-SS-EEEEETTS-B-GGG-HHHHHHHHT---SS-EEEEEEEE-B-TTT--B-HHHHTTTTT-SS--HHHHHHS--EEEEP-

Organism: NCBI:txid1219028

pLDDT: mean 93.02, std 5.59, range [60.78, 98.31]